Protein AF-A0A7X8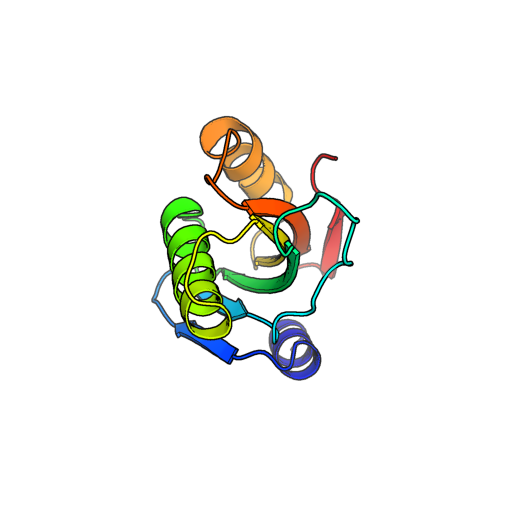IWJ1-F1 (afdb_monomer_lite)

Foldseek 3Di:
DVVVVCCVVLPFDFLDDDQFKTKGKHDWDFPDDDVPDDTETEIEMEIEGPDPDDDPLVNLVSVCVVVCVVPPDDYQYEYEYEYEYQPDDPVVLCCCVVPVPDDPDRYDYFYWYAHPNPRDIDGHDD

Sequence (126 aa):
MLTALIIDWFNGTLLEDGEDYTLYCSAPKESGRGLFRRRRLSVRILVCLKTDLVNFRAMSLSVMNHLATYIGTPIHAEGLWLVASPRGGIYLYETIARRENIRSPGMNNRFLIFNTGDGCFSFGPG

Structure (mmCIF, N/CA/C/O backbone):
data_AF-A0A7X8IWJ1-F1
#
_entry.id   AF-A0A7X8IWJ1-F1
#
loop_
_atom_site.group_PDB
_atom_site.id
_atom_site.type_symbol
_atom_site.label_atom_id
_atom_site.label_alt_id
_atom_site.label_comp_id
_atom_site.label_asym_id
_atom_site.label_entity_id
_atom_site.label_seq_id
_atom_site.pdbx_PDB_ins_code
_atom_site.Cartn_x
_atom_site.Cartn_y
_atom_site.Cartn_z
_atom_site.occupancy
_atom_site.B_iso_or_equiv
_atom_site.auth_seq_id
_atom_site.auth_comp_id
_atom_site.auth_asym_id
_atom_site.auth_atom_id
_atom_site.pdbx_PDB_model_num
ATOM 1 N N . MET A 1 1 ? 11.592 -11.502 -9.210 1.00 58.91 1 MET A N 1
ATOM 2 C CA . MET A 1 1 ? 11.995 -12.296 -8.026 1.00 58.91 1 MET A CA 1
ATOM 3 C C . MET A 1 1 ? 11.702 -11.555 -6.721 1.00 58.91 1 MET A C 1
ATOM 5 O O . MET A 1 1 ? 10.932 -12.075 -5.930 1.00 58.91 1 MET A O 1
ATOM 9 N N . LEU A 1 2 ? 12.211 -10.330 -6.516 1.00 65.38 2 LEU A N 1
ATOM 10 C CA . LEU A 1 2 ? 11.967 -9.555 -5.286 1.00 65.38 2 LEU A CA 1
ATOM 11 C C . LEU A 1 2 ? 10.481 -9.228 -5.041 1.00 65.38 2 LEU A C 1
ATOM 13 O O . LEU A 1 2 ? 9.997 -9.406 -3.932 1.00 65.38 2 LEU A O 1
ATOM 17 N N . THR A 1 3 ? 9.734 -8.821 -6.071 1.00 66.38 3 THR A N 1
ATOM 18 C CA . THR A 1 3 ? 8.301 -8.501 -5.938 1.00 66.38 3 THR A CA 1
ATOM 19 C C . THR A 1 3 ? 7.471 -9.703 -5.485 1.00 66.38 3 THR A C 1
ATOM 21 O O . THR A 1 3 ? 6.625 -9.550 -4.618 1.00 66.38 3 THR A O 1
ATOM 24 N N . ALA A 1 4 ? 7.754 -10.901 -6.009 1.00 71.69 4 ALA A N 1
ATOM 25 C CA . ALA A 1 4 ? 7.070 -12.130 -5.600 1.00 71.69 4 ALA A CA 1
A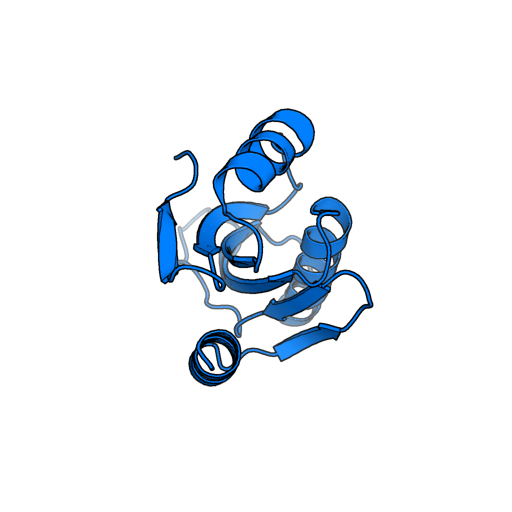TOM 26 C C . ALA A 1 4 ? 7.342 -12.453 -4.122 1.00 71.69 4 ALA A C 1
ATOM 28 O O . ALA A 1 4 ? 6.413 -12.718 -3.374 1.00 71.69 4 ALA A O 1
ATOM 29 N N . LEU A 1 5 ? 8.593 -12.304 -3.671 1.00 72.50 5 LEU A N 1
ATOM 30 C CA . LEU A 1 5 ? 8.954 -12.476 -2.261 1.00 72.50 5 LEU A CA 1
ATOM 31 C C . LEU A 1 5 ? 8.278 -11.446 -1.348 1.00 72.50 5 LEU A C 1
ATOM 33 O O . LEU A 1 5 ? 7.876 -11.789 -0.242 1.00 72.50 5 LEU A O 1
ATOM 37 N N . ILE A 1 6 ? 8.155 -10.189 -1.788 1.00 73.50 6 ILE A N 1
ATOM 38 C CA . ILE A 1 6 ? 7.459 -9.147 -1.020 1.00 73.50 6 ILE A CA 1
ATOM 39 C C . ILE A 1 6 ? 5.962 -9.457 -0.935 1.00 73.50 6 ILE A C 1
ATOM 41 O O . ILE A 1 6 ? 5.387 -9.295 0.137 1.00 73.50 6 ILE A O 1
ATOM 45 N N . ILE A 1 7 ? 5.342 -9.914 -2.027 1.00 74.00 7 ILE A N 1
ATOM 46 C CA . ILE A 1 7 ? 3.929 -10.316 -2.052 1.00 74.00 7 ILE A CA 1
ATOM 47 C C . ILE A 1 7 ? 3.699 -11.498 -1.100 1.00 74.00 7 ILE A C 1
ATOM 49 O O . ILE A 1 7 ? 2.833 -11.409 -0.226 1.00 74.00 7 ILE A O 1
ATOM 53 N N . ASP A 1 8 ? 4.524 -12.542 -1.196 1.00 77.62 8 ASP A N 1
ATOM 54 C CA . ASP A 1 8 ? 4.445 -13.723 -0.328 1.00 77.62 8 ASP A CA 1
ATOM 55 C C . ASP A 1 8 ? 4.668 -13.359 1.147 1.00 77.62 8 ASP A C 1
ATOM 57 O O . ASP A 1 8 ? 3.926 -13.796 2.026 1.00 77.62 8 ASP A O 1
ATOM 61 N N . TRP A 1 9 ? 5.660 -12.509 1.437 1.00 80.00 9 TRP A N 1
ATOM 62 C CA . TRP A 1 9 ? 5.938 -12.032 2.794 1.00 80.00 9 TRP A CA 1
ATOM 63 C C . TRP A 1 9 ? 4.806 -11.169 3.357 1.00 80.00 9 TRP A C 1
ATOM 65 O O . TRP A 1 9 ? 4.492 -11.246 4.548 1.00 80.00 9 TRP A O 1
ATOM 75 N N . PHE A 1 10 ? 4.211 -10.318 2.520 1.00 82.88 10 PHE A N 1
ATOM 76 C CA . PHE A 1 10 ? 3.184 -9.376 2.942 1.00 82.88 10 PHE A CA 1
ATOM 77 C C . PHE A 1 10 ? 1.915 -10.092 3.406 1.00 82.88 10 PHE A C 1
ATOM 79 O O . PHE A 1 10 ? 1.284 -9.624 4.359 1.00 82.88 10 PHE A O 1
ATOM 86 N N . ASN A 1 11 ? 1.584 -11.225 2.770 1.00 82.12 11 ASN A N 1
ATOM 87 C CA . ASN A 1 11 ? 0.474 -12.107 3.137 1.00 82.12 11 ASN A CA 1
ATOM 88 C C . ASN A 1 11 ? -0.827 -11.329 3.428 1.00 82.12 11 ASN A C 1
ATOM 90 O O . ASN A 1 11 ? -1.448 -11.462 4.487 1.00 82.12 11 ASN A O 1
ATOM 94 N N . GLY A 1 12 ? -1.173 -10.420 2.516 1.00 86.56 12 GLY A N 1
ATOM 95 C CA . GLY A 1 12 ? -2.327 -9.535 2.629 1.00 86.56 12 GLY A CA 1
ATOM 96 C C . GLY A 1 12 ? -3.414 -9.858 1.614 1.00 86.56 12 GLY A C 1
ATOM 97 O O . GLY A 1 12 ? -3.193 -10.562 0.633 1.00 86.56 12 GLY A O 1
ATOM 98 N N . THR A 1 13 ? -4.597 -9.302 1.844 1.00 91.62 13 THR A N 1
ATOM 99 C CA . THR A 1 13 ? -5.737 -9.404 0.936 1.00 91.62 13 THR A CA 1
ATOM 100 C C . THR A 1 13 ? -5.451 -8.603 -0.329 1.00 91.62 13 THR A C 1
ATOM 102 O O . THR A 1 13 ? -5.125 -7.417 -0.242 1.00 91.62 13 THR A O 1
ATOM 105 N N . LEU A 1 14 ? -5.602 -9.229 -1.498 1.00 93.31 14 LEU A N 1
ATOM 106 C CA . LEU A 1 14 ? -5.617 -8.522 -2.776 1.00 93.31 14 LEU A CA 1
ATOM 107 C C . LEU A 1 14 ? -6.863 -7.631 -2.830 1.00 93.31 14 LEU A C 1
ATOM 109 O O . LEU A 1 14 ? -7.983 -8.131 -2.739 1.00 93.31 14 LEU A O 1
ATOM 113 N N . LEU A 1 15 ? -6.665 -6.320 -2.949 1.00 92.94 15 LEU A N 1
ATOM 114 C CA . LEU A 1 15 ? -7.759 -5.356 -3.077 1.00 92.94 15 LEU A CA 1
ATOM 115 C C . LEU A 1 15 ? -8.047 -5.020 -4.536 1.00 92.94 15 LEU A C 1
ATOM 117 O O . LEU A 1 15 ? -9.202 -4.824 -4.899 1.00 92.94 15 LEU A O 1
ATOM 121 N N . GLU A 1 16 ? -7.000 -4.933 -5.354 1.00 92.94 16 GLU A N 1
ATOM 122 C CA . GLU A 1 16 ? -7.109 -4.522 -6.749 1.00 92.94 16 GLU A CA 1
ATOM 123 C C . GLU A 1 16 ? -5.940 -5.083 -7.560 1.00 92.94 16 GLU A C 1
ATOM 125 O O . GLU A 1 16 ? -4.793 -5.035 -7.114 1.00 92.94 16 GLU A O 1
ATOM 130 N N . ASP A 1 17 ? -6.225 -5.591 -8.756 1.00 92.19 17 ASP A N 1
ATOM 131 C CA . ASP A 1 17 ? -5.216 -5.956 -9.747 1.00 92.19 17 ASP A CA 1
ATOM 132 C C . ASP A 1 17 ? -5.579 -5.309 -11.085 1.00 92.19 17 ASP A C 1
ATOM 134 O O . ASP A 1 17 ? -6.370 -5.844 -11.860 1.00 92.19 17 ASP A O 1
ATOM 138 N N . GLY A 1 18 ? -5.059 -4.103 -11.301 1.00 88.62 18 GLY A N 1
ATOM 139 C CA . GLY A 1 18 ? -5.312 -3.292 -12.487 1.00 88.62 18 GLY A CA 1
ATOM 140 C C . GLY A 1 18 ? -4.129 -3.278 -13.451 1.00 88.62 18 GLY A C 1
ATOM 141 O O . GLY A 1 18 ? -3.086 -3.888 -13.209 1.00 88.62 18 GLY A O 1
ATOM 142 N N . GLU A 1 19 ? -4.273 -2.549 -14.554 1.00 86.44 19 GLU A N 1
ATOM 143 C CA . GLU A 1 19 ? -3.202 -2.383 -15.546 1.00 86.44 19 GLU A CA 1
ATOM 144 C C . GLU A 1 19 ? -2.042 -1.530 -15.011 1.00 86.44 19 GLU A C 1
ATOM 146 O O . GLU A 1 19 ? -0.882 -1.840 -15.278 1.00 86.44 19 GLU A O 1
ATOM 151 N N . ASP A 1 20 ? -2.344 -0.515 -14.196 1.00 84.12 20 ASP A N 1
ATOM 152 C CA . ASP A 1 20 ? -1.354 0.418 -13.643 1.00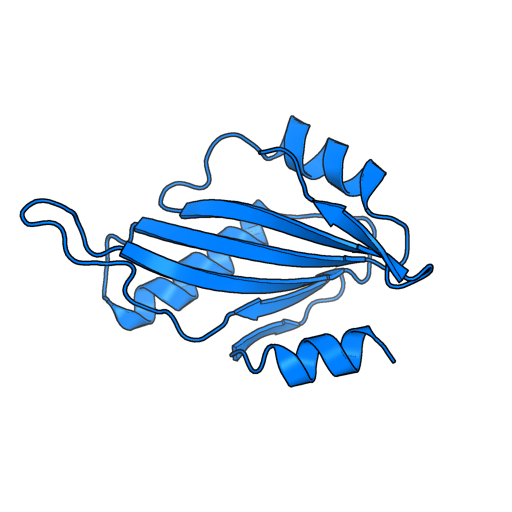 84.12 20 ASP A CA 1
ATOM 153 C C . ASP A 1 20 ? -0.665 -0.097 -12.376 1.00 84.12 20 ASP A C 1
ATOM 155 O O . ASP A 1 20 ? 0.515 0.179 -12.137 1.00 84.12 20 ASP A O 1
ATOM 159 N N . TYR A 1 21 ? -1.388 -0.850 -11.544 1.00 86.75 21 TYR A N 1
ATOM 160 C CA . TYR A 1 21 ? -0.878 -1.338 -10.270 1.00 86.75 21 TYR A CA 1
ATOM 161 C C . TYR A 1 21 ? -1.597 -2.591 -9.773 1.00 86.75 21 TYR A C 1
ATOM 163 O O . TYR A 1 21 ? -2.732 -2.882 -10.143 1.00 86.75 21 TYR A O 1
ATOM 171 N N . THR A 1 22 ? -0.939 -3.290 -8.852 1.00 90.38 22 THR A N 1
ATOM 172 C CA . THR A 1 22 ? -1.568 -4.284 -7.976 1.00 90.38 22 THR A CA 1
ATOM 173 C C . THR A 1 22 ? -1.495 -3.792 -6.531 1.00 90.38 22 THR A C 1
ATOM 175 O O . THR A 1 22 ? -0.440 -3.334 -6.085 1.00 90.38 22 THR A O 1
ATOM 178 N N . LEU A 1 23 ? -2.605 -3.876 -5.799 1.00 92.06 23 LEU A N 1
ATOM 179 C CA . LEU A 1 23 ? -2.773 -3.341 -4.450 1.00 92.06 23 LEU A CA 1
ATOM 180 C C . LEU A 1 23 ? -3.173 -4.448 -3.475 1.00 92.06 23 LEU A C 1
ATOM 182 O O . LEU A 1 23 ? -4.199 -5.107 -3.649 1.00 92.06 23 LEU A O 1
ATOM 186 N N . TYR A 1 24 ? -2.414 -4.580 -2.393 1.00 94.00 24 TYR A N 1
ATOM 187 C CA . TYR A 1 24 ? -2.707 -5.492 -1.294 1.00 94.00 24 TYR A CA 1
ATOM 188 C C . TYR A 1 24 ? -2.817 -4.735 0.027 1.00 94.00 24 TYR A C 1
ATOM 190 O O . TYR A 1 24 ? -2.111 -3.752 0.262 1.00 94.00 24 TYR A O 1
ATOM 198 N N . CYS A 1 25 ? -3.647 -5.239 0.936 1.00 92.94 25 CYS A N 1
ATOM 199 C CA . CYS A 1 25 ? -3.784 -4.707 2.288 1.00 92.94 25 CYS A CA 1
ATOM 200 C C . CYS A 1 25 ? -3.651 -5.818 3.329 1.00 92.94 25 CYS A C 1
ATOM 202 O O . CYS A 1 25 ? -4.252 -6.885 3.209 1.00 92.94 25 CYS A O 1
ATOM 204 N N . SER A 1 26 ? -2.848 -5.582 4.363 1.00 92.19 26 SER A N 1
ATOM 205 C CA . SER A 1 26 ? -2.731 -6.517 5.479 1.00 92.19 26 SER A CA 1
ATOM 206 C C . SER A 1 26 ? -4.012 -6.523 6.311 1.00 92.19 26 SER A C 1
ATOM 208 O O . SER A 1 26 ? -4.657 -5.481 6.437 1.00 92.19 26 SER A O 1
ATOM 210 N N . ALA A 1 27 ? -4.292 -7.625 7.009 1.00 89.06 27 ALA A N 1
ATOM 211 C CA . ALA A 1 27 ? -5.339 -7.637 8.027 1.00 89.06 27 ALA A CA 1
ATOM 212 C C . ALA A 1 27 ? -5.146 -6.482 9.039 1.00 89.06 27 ALA A C 1
ATOM 214 O O . ALA A 1 27 ? -4.029 -6.288 9.545 1.00 89.06 27 ALA A O 1
ATOM 215 N N . PRO A 1 28 ? -6.201 -5.705 9.343 1.00 88.56 28 PRO A N 1
ATOM 216 C CA . PRO A 1 28 ? -6.084 -4.554 10.221 1.00 88.56 28 PRO A CA 1
ATOM 217 C C . PRO A 1 28 ? -5.773 -4.953 11.657 1.00 88.56 28 PRO A C 1
ATOM 219 O O . PRO A 1 28 ? -6.319 -5.917 12.192 1.00 88.56 28 PRO A O 1
ATOM 222 N N . LYS A 1 29 ? -4.912 -4.166 12.306 1.00 87.12 29 LYS A N 1
ATOM 223 C CA . LYS A 1 29 ? -4.607 -4.299 13.734 1.00 87.12 29 LYS A CA 1
ATOM 224 C C . LYS A 1 29 ? -5.138 -3.092 14.488 1.00 87.12 29 LYS A C 1
ATOM 226 O O . LYS A 1 29 ? -4.941 -1.967 14.043 1.00 87.12 29 LYS A O 1
ATOM 231 N N . GLU A 1 30 ? -5.765 -3.299 15.644 1.00 81.94 30 GLU A N 1
ATOM 232 C CA . GLU A 1 30 ? -6.124 -2.178 16.519 1.00 81.94 30 GLU A CA 1
ATOM 233 C C . GLU A 1 30 ? -4.838 -1.528 17.063 1.00 81.94 30 GLU A C 1
ATOM 235 O O . GLU A 1 30 ? -4.088 -2.146 17.821 1.00 81.94 30 GLU A O 1
ATOM 240 N N . SER A 1 31 ? -4.571 -0.274 16.690 1.00 68.38 31 SER A N 1
ATOM 241 C CA . SER A 1 31 ? -3.451 0.513 17.219 1.00 68.38 31 SER A CA 1
ATOM 242 C C . SER A 1 31 ? -3.885 1.281 18.472 1.00 68.38 31 SER A C 1
ATOM 244 O O . SER A 1 31 ? -3.982 2.506 18.505 1.00 68.38 31 SER A O 1
ATOM 246 N N . GLY A 1 32 ? -4.154 0.513 19.533 1.00 60.19 32 GLY A N 1
ATOM 247 C CA . GLY A 1 32 ? -4.398 1.004 20.891 1.00 60.19 32 GLY A CA 1
ATOM 248 C C . GLY A 1 32 ? -5.806 1.551 21.170 1.00 60.19 32 GLY A C 1
ATOM 249 O O . GLY A 1 32 ? -6.514 2.052 20.297 1.00 60.19 32 GLY A O 1
ATOM 250 N N . ARG A 1 33 ? -6.204 1.481 22.448 1.00 52.88 33 ARG A N 1
ATOM 251 C CA . ARG A 1 33 ? -7.411 2.113 23.004 1.00 52.88 33 ARG A CA 1
ATOM 252 C C . ARG A 1 33 ? -6.978 3.198 23.984 1.00 52.88 33 ARG A C 1
ATOM 254 O O . ARG A 1 33 ? -6.587 2.903 25.105 1.00 52.88 33 ARG A O 1
ATOM 261 N N . GLY A 1 34 ? -7.007 4.458 23.561 1.00 48.88 34 GLY A N 1
ATOM 262 C CA . GLY A 1 34 ? -6.947 5.569 24.515 1.00 48.88 34 GLY A CA 1
ATOM 263 C C . GLY A 1 34 ? -8.339 5.801 25.099 1.00 48.88 34 GLY A C 1
ATOM 264 O O . GLY A 1 34 ? -9.301 5.737 24.337 1.00 48.88 34 GLY A O 1
ATOM 265 N N . LEU A 1 35 ? -8.449 6.122 26.396 1.00 49.72 35 LEU A N 1
ATOM 266 C CA . LEU A 1 35 ? -9.726 6.332 27.111 1.00 49.72 35 LEU A CA 1
ATOM 267 C C . LEU A 1 35 ? -10.709 7.311 26.422 1.00 49.72 35 LEU A C 1
ATOM 269 O O . LEU A 1 35 ? -11.896 7.277 26.715 1.00 49.72 35 LEU A O 1
ATOM 273 N N . PHE A 1 36 ? -10.236 8.141 25.484 1.00 52.06 36 PHE A N 1
ATOM 274 C CA . PHE A 1 36 ? -11.035 9.106 24.716 1.00 52.06 36 PHE A CA 1
ATOM 275 C C . PHE A 1 36 ? -10.766 9.092 23.195 1.00 52.06 36 PHE A C 1
ATOM 277 O O . PHE A 1 36 ? -11.136 10.033 22.493 1.00 52.06 36 PHE A O 1
ATOM 284 N N . ARG A 1 37 ? -10.089 8.071 22.643 1.00 55.78 37 ARG A N 1
ATOM 285 C CA . ARG A 1 37 ? -9.741 8.030 21.205 1.00 55.78 37 ARG A CA 1
ATOM 286 C C . ARG A 1 37 ? -10.635 7.051 20.441 1.00 55.78 37 ARG A C 1
ATOM 288 O O . ARG A 1 37 ? -10.751 5.891 20.821 1.00 55.78 37 ARG A O 1
ATOM 295 N N . ARG A 1 38 ? -11.222 7.523 19.329 1.00 62.00 38 ARG A N 1
ATOM 296 C CA . ARG A 1 38 ? -11.873 6.684 18.301 1.00 62.00 38 ARG A CA 1
ATOM 297 C C . ARG A 1 38 ? -10.950 5.515 17.938 1.00 62.00 38 ARG A C 1
ATOM 299 O O . ARG A 1 38 ? -9.737 5.724 17.864 1.00 62.00 38 ARG A O 1
ATOM 306 N N . ARG A 1 39 ? -11.513 4.318 17.714 1.00 68.12 39 ARG A N 1
ATOM 307 C CA . ARG A 1 39 ? -10.748 3.119 17.329 1.00 68.12 39 ARG A CA 1
ATOM 308 C C . ARG A 1 39 ? -9.811 3.459 16.172 1.00 68.12 39 ARG A C 1
ATOM 310 O O . ARG A 1 39 ? -10.263 3.970 15.145 1.00 68.12 39 ARG A O 1
ATOM 317 N N . ARG A 1 40 ? -8.518 3.202 16.365 1.00 76.44 40 ARG A N 1
ATOM 318 C CA . ARG A 1 40 ? -7.511 3.361 15.321 1.00 76.44 40 ARG A CA 1
ATOM 319 C C . ARG A 1 40 ? -7.112 2.005 14.785 1.00 76.44 40 ARG A C 1
ATOM 321 O O . ARG A 1 40 ? -6.877 1.077 15.558 1.00 76.44 40 ARG A O 1
ATOM 328 N N . LEU A 1 41 ? -7.052 1.908 13.466 1.00 85.19 41 LEU A N 1
ATOM 329 C CA . LEU A 1 41 ? -6.479 0.753 12.796 1.00 85.19 41 LEU A CA 1
ATOM 330 C C . LEU A 1 41 ? -5.086 1.094 12.303 1.00 85.19 41 LEU A C 1
ATOM 332 O O . LEU A 1 41 ? -4.855 2.188 11.802 1.00 85.19 41 LEU A O 1
ATOM 336 N N . SER A 1 42 ? -4.175 0.141 12.396 1.00 87.50 42 SER A N 1
ATOM 337 C CA . SER A 1 42 ? -2.923 0.169 11.663 1.00 87.50 42 SER A CA 1
ATOM 338 C C . SER A 1 42 ? -2.939 -0.926 10.609 1.00 87.50 42 SER A C 1
ATOM 340 O O . SER A 1 42 ? -3.286 -2.076 10.900 1.00 87.50 42 SER A O 1
ATOM 342 N N . VAL A 1 43 ? -2.563 -0.549 9.390 1.00 90.06 43 VAL A N 1
ATOM 343 C CA . VAL A 1 43 ? -2.408 -1.459 8.259 1.00 90.06 43 VAL A CA 1
ATOM 344 C C . VAL A 1 43 ? -1.102 -1.214 7.533 1.00 90.06 43 VAL A C 1
ATOM 346 O O . VAL A 1 43 ? -0.586 -0.097 7.466 1.00 90.06 43 VAL A O 1
ATOM 349 N N . ARG A 1 44 ? -0.572 -2.293 6.972 1.00 92.00 44 ARG A N 1
ATOM 350 C CA . ARG A 1 44 ? 0.438 -2.240 5.925 1.00 92.00 44 ARG A CA 1
ATOM 351 C C . ARG A 1 44 ? -0.283 -2.387 4.596 1.00 92.00 44 ARG A C 1
ATOM 353 O O . ARG A 1 44 ? -1.277 -3.107 4.515 1.00 92.00 44 ARG A O 1
ATOM 360 N N . ILE A 1 45 ? 0.208 -1.696 3.584 1.00 91.50 45 ILE A N 1
ATOM 361 C CA . ILE A 1 45 ? -0.379 -1.651 2.248 1.00 91.50 45 ILE A CA 1
ATOM 362 C C . ILE A 1 45 ? 0.763 -1.877 1.270 1.00 91.50 45 ILE A C 1
ATOM 364 O O . ILE A 1 45 ? 1.768 -1.186 1.372 1.00 91.50 45 ILE A O 1
ATOM 368 N N . LEU A 1 46 ? 0.645 -2.842 0.367 1.00 91.00 46 LEU A N 1
ATOM 369 C CA . LEU A 1 46 ? 1.641 -3.096 -0.671 1.00 91.00 46 LEU A CA 1
ATOM 370 C C . LEU A 1 46 ? 1.077 -2.648 -2.013 1.00 91.00 46 LEU A C 1
ATOM 372 O O . LEU A 1 46 ? 0.003 -3.089 -2.410 1.00 91.00 46 LEU A O 1
ATOM 376 N N . VAL A 1 47 ? 1.822 -1.794 -2.705 1.00 89.06 47 VAL A N 1
ATOM 377 C CA . VAL A 1 47 ? 1.525 -1.348 -4.065 1.00 89.06 47 VAL A CA 1
ATOM 378 C C . VAL A 1 47 ? 2.647 -1.820 -4.968 1.00 89.06 47 VAL A C 1
ATOM 380 O O . VAL A 1 47 ? 3.803 -1.454 -4.761 1.00 89.06 47 VAL A O 1
ATOM 383 N N . CYS A 1 48 ? 2.313 -2.604 -5.982 1.00 87.12 48 CYS A N 1
ATOM 384 C CA . CYS A 1 48 ? 3.228 -2.966 -7.054 1.00 87.12 48 CYS A CA 1
ATOM 385 C C . CYS A 1 48 ? 2.859 -2.152 -8.290 1.00 87.12 48 CYS A C 1
ATOM 387 O O . CYS A 1 48 ? 1.851 -2.439 -8.931 1.00 87.12 48 CYS A O 1
ATOM 389 N N . LEU A 1 49 ? 3.657 -1.135 -8.607 1.00 83.06 49 LEU A N 1
ATOM 390 C CA . LEU A 1 49 ? 3.439 -0.309 -9.788 1.00 83.06 49 LEU A CA 1
ATOM 391 C C . LEU A 1 49 ? 3.896 -1.049 -11.044 1.00 83.06 49 LEU A C 1
ATOM 393 O O . LEU A 1 49 ? 5.010 -1.578 -11.101 1.00 83.06 49 LEU A O 1
ATOM 397 N N . LYS A 1 50 ? 3.024 -1.060 -12.048 1.00 83.31 50 LYS A N 1
ATOM 398 C CA . LYS A 1 50 ? 3.270 -1.591 -13.392 1.00 83.31 50 LYS A CA 1
ATOM 399 C C . LYS A 1 50 ? 3.581 -0.456 -14.376 1.00 83.31 50 LYS A C 1
ATOM 401 O O . LYS A 1 50 ? 4.309 -0.679 -15.343 1.00 83.31 50 LYS A O 1
ATOM 406 N N . THR A 1 51 ? 3.097 0.756 -14.092 1.00 75.81 51 THR A N 1
ATOM 407 C CA . THR A 1 51 ? 3.314 1.979 -14.883 1.00 75.81 51 THR A CA 1
ATOM 408 C C . THR A 1 51 ? 3.943 3.103 -14.041 1.00 75.81 51 THR A C 1
ATOM 410 O O . THR A 1 51 ? 4.266 2.923 -12.864 1.00 75.81 51 THR A O 1
ATOM 413 N N . ASP A 1 52 ? 4.206 4.253 -14.665 1.00 69.31 52 ASP A N 1
ATOM 414 C CA . ASP A 1 52 ? 4.693 5.485 -14.025 1.00 69.31 52 ASP A CA 1
ATOM 415 C C . ASP A 1 52 ? 3.562 6.374 -13.481 1.00 69.31 52 ASP A C 1
ATOM 417 O O . ASP A 1 52 ? 3.818 7.364 -12.790 1.00 69.31 52 ASP A O 1
ATOM 421 N N . LEU A 1 53 ? 2.312 6.006 -13.760 1.00 68.88 53 LEU A N 1
ATOM 422 C CA . LEU A 1 53 ? 1.137 6.703 -13.275 1.00 68.88 53 LEU A CA 1
ATOM 423 C C . LEU A 1 53 ? 0.827 6.277 -11.842 1.00 68.88 53 LEU A C 1
ATOM 425 O O . LEU A 1 53 ? 0.720 5.096 -11.518 1.00 68.88 53 LEU A O 1
ATOM 429 N N . VAL A 1 54 ? 0.641 7.269 -10.972 1.00 74.38 54 VAL A N 1
ATOM 430 C CA . VAL A 1 54 ? 0.204 7.045 -9.595 1.00 74.38 54 VAL A CA 1
ATOM 431 C C . VAL A 1 54 ? -1.118 7.747 -9.374 1.00 74.38 54 VAL A C 1
ATOM 433 O O . VAL A 1 54 ? -1.208 8.965 -9.490 1.00 74.38 54 VAL A O 1
ATOM 436 N N . ASN A 1 55 ? -2.134 6.964 -9.025 1.00 78.75 55 ASN A N 1
ATOM 437 C CA . ASN A 1 55 ? -3.422 7.473 -8.580 1.00 78.75 55 ASN A CA 1
ATOM 438 C C . ASN A 1 55 ? -3.603 7.145 -7.095 1.00 78.75 55 ASN A C 1
ATOM 440 O O . ASN A 1 55 ? -4.316 6.207 -6.721 1.00 78.75 55 ASN A O 1
ATOM 444 N N . PHE A 1 56 ? -2.918 7.893 -6.224 1.00 80.19 56 PHE A N 1
ATOM 445 C CA . PHE A 1 56 ? -2.931 7.599 -4.791 1.00 80.19 56 PHE A CA 1
ATOM 446 C C . PHE A 1 56 ? -4.328 7.733 -4.190 1.00 80.19 56 PHE A C 1
ATOM 448 O O . PHE A 1 56 ? -4.697 6.980 -3.288 1.00 80.19 56 PHE A O 1
ATOM 455 N N . ARG A 1 57 ? -5.135 8.662 -4.710 1.00 79.06 57 ARG A N 1
ATOM 456 C CA . ARG A 1 57 ? -6.511 8.859 -4.247 1.00 79.06 57 ARG A CA 1
ATOM 457 C C . ARG A 1 57 ? -7.364 7.606 -4.442 1.00 79.06 57 ARG A C 1
ATOM 459 O O . ARG A 1 57 ? -8.080 7.236 -3.512 1.00 79.06 57 ARG A O 1
ATOM 466 N N . ALA A 1 58 ? -7.292 6.972 -5.613 1.00 83.31 58 ALA A N 1
ATOM 467 C CA . ALA A 1 58 ? -8.024 5.737 -5.888 1.00 83.31 58 ALA A CA 1
ATOM 468 C C . ALA A 1 58 ? -7.560 4.606 -4.961 1.00 83.31 58 ALA A C 1
ATOM 470 O O . ALA A 1 58 ? -8.381 4.028 -4.249 1.00 83.31 58 ALA A O 1
ATOM 471 N N . MET A 1 59 ? -6.244 4.389 -4.858 1.00 87.69 59 MET A N 1
ATOM 472 C CA . MET A 1 59 ? -5.681 3.360 -3.977 1.00 87.69 59 MET A 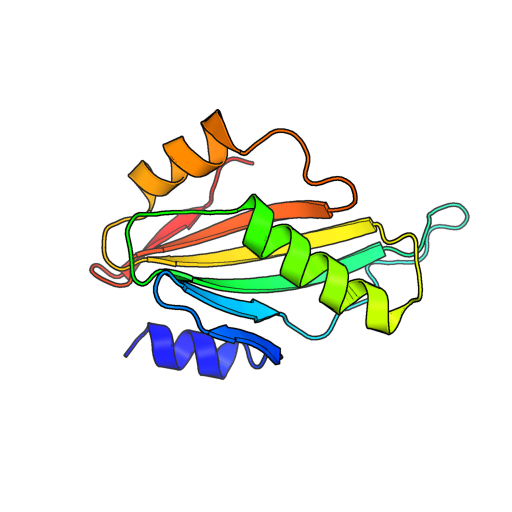CA 1
ATOM 473 C C . MET A 1 59 ? -6.082 3.567 -2.508 1.00 87.69 59 MET A C 1
ATOM 475 O O . MET A 1 59 ? -6.496 2.631 -1.825 1.00 87.69 59 MET A O 1
ATOM 479 N N . SER A 1 60 ? -5.987 4.804 -2.013 1.00 86.06 60 SER A N 1
ATOM 480 C CA . SER A 1 60 ? -6.360 5.175 -0.642 1.00 86.06 60 SER A CA 1
ATOM 481 C C . SER A 1 60 ? -7.846 4.926 -0.367 1.00 86.06 60 SER A C 1
ATOM 483 O O . SER A 1 60 ? -8.201 4.403 0.692 1.00 86.06 60 SER A O 1
ATOM 485 N N . LEU A 1 61 ? -8.722 5.226 -1.333 1.00 86.81 61 LEU A N 1
ATOM 486 C CA . LEU A 1 61 ? -10.154 4.952 -1.227 1.00 86.81 61 LEU A CA 1
ATOM 487 C C . LEU A 1 61 ? -10.448 3.445 -1.194 1.00 86.81 61 LEU A C 1
ATOM 489 O O . LEU A 1 61 ? -11.229 3.011 -0.346 1.00 86.81 61 LEU A O 1
ATOM 493 N N . SER A 1 62 ? -9.795 2.647 -2.045 1.00 90.19 62 SER A N 1
ATOM 494 C CA . SER A 1 62 ? -9.918 1.181 -2.042 1.00 90.19 62 SER A CA 1
ATOM 495 C C . SER A 1 62 ? -9.525 0.587 -0.685 1.00 90.19 62 SER A C 1
ATOM 497 O O . SER A 1 62 ? -10.267 -0.222 -0.122 1.00 90.19 62 SER A O 1
ATOM 499 N N . VAL A 1 63 ? -8.417 1.055 -0.096 1.00 90.12 63 VAL A N 1
ATOM 500 C CA . VAL A 1 63 ? -8.006 0.649 1.258 1.00 90.12 63 VAL A CA 1
ATOM 501 C C . VAL A 1 63 ? -9.054 1.053 2.292 1.00 90.12 63 VAL A C 1
ATOM 503 O O . VAL A 1 63 ? -9.486 0.216 3.078 1.00 90.12 63 VAL A O 1
ATOM 506 N N . MET A 1 64 ? -9.503 2.309 2.302 1.00 87.25 64 MET A N 1
ATOM 507 C CA . MET A 1 64 ? -10.473 2.782 3.298 1.00 87.25 64 MET A CA 1
ATOM 508 C C . MET A 1 64 ? -11.814 2.042 3.221 1.00 87.25 64 MET A C 1
ATOM 510 O O . MET A 1 64 ? -12.377 1.708 4.266 1.00 87.25 64 MET A O 1
ATOM 514 N N . ASN A 1 65 ? -12.296 1.731 2.015 1.00 88.81 65 ASN A N 1
ATOM 515 C CA . ASN A 1 65 ? -13.498 0.921 1.812 1.00 88.81 65 ASN A CA 1
ATOM 516 C C . ASN A 1 65 ? -13.315 -0.498 2.358 1.00 88.81 65 ASN A C 1
ATOM 518 O O . ASN A 1 65 ? -14.200 -1.005 3.045 1.00 88.81 65 ASN A O 1
ATOM 522 N N . HIS A 1 66 ? -12.149 -1.107 2.127 1.00 89.31 66 HIS A N 1
ATOM 523 C CA . HIS A 1 66 ? -11.813 -2.397 2.720 1.00 89.31 66 HIS A CA 1
ATOM 524 C C . HIS A 1 66 ? -11.791 -2.330 4.254 1.00 89.31 66 HIS A C 1
ATOM 526 O O . HIS A 1 66 ? -12.360 -3.188 4.914 1.00 89.31 66 HIS A O 1
ATOM 532 N N . LEU A 1 67 ? -11.213 -1.287 4.859 1.00 87.00 67 LEU A N 1
ATOM 533 C CA . LEU A 1 67 ? -11.211 -1.145 6.322 1.00 87.00 67 LEU A CA 1
ATOM 534 C C . LEU A 1 67 ? -12.613 -0.923 6.899 1.00 87.00 67 LEU A C 1
ATOM 536 O O . LEU A 1 67 ? -12.905 -1.391 8.004 1.00 87.00 67 LEU A O 1
ATOM 540 N N . ALA A 1 68 ? -13.488 -0.233 6.164 1.00 85.00 68 ALA A N 1
ATOM 541 C CA . ALA A 1 68 ? -14.863 0.022 6.583 1.00 85.00 68 ALA A CA 1
ATOM 542 C C . ALA A 1 68 ? -15.646 -1.272 6.855 1.00 85.00 68 ALA A C 1
ATOM 544 O O . ALA A 1 68 ? -16.474 -1.282 7.772 1.00 85.00 68 ALA A O 1
ATOM 545 N N . THR A 1 69 ? -15.333 -2.371 6.158 1.00 85.81 69 THR A N 1
ATOM 546 C CA . THR A 1 69 ? -15.999 -3.669 6.357 1.00 85.81 69 THR A CA 1
ATOM 547 C C . THR A 1 69 ? -15.686 -4.318 7.709 1.00 85.81 69 THR A C 1
ATOM 549 O O . THR A 1 69 ? -16.424 -5.200 8.134 1.00 85.81 69 THR A O 1
ATOM 552 N N . TYR A 1 70 ? -14.622 -3.899 8.407 1.00 78.94 70 TYR A N 1
ATOM 553 C CA . TYR A 1 70 ? -14.197 -4.513 9.675 1.00 78.94 70 TYR A CA 1
ATOM 554 C C . TYR A 1 70 ? -14.824 -3.885 10.921 1.00 78.94 70 TYR A C 1
ATOM 556 O O . TYR A 1 70 ? -14.965 -4.557 11.940 1.00 78.94 70 TYR A O 1
ATOM 564 N N . ILE A 1 71 ? -15.146 -2.589 10.887 1.00 71.94 71 ILE A N 1
ATOM 565 C CA . ILE A 1 71 ? -15.565 -1.854 12.095 1.00 71.94 71 ILE A CA 1
ATOM 566 C C . ILE A 1 71 ? -16.772 -0.937 11.896 1.00 71.94 71 ILE A C 1
ATOM 568 O O . ILE A 1 71 ? -17.220 -0.346 12.876 1.00 71.94 71 ILE A O 1
ATOM 572 N N . GLY A 1 72 ? -17.300 -0.809 10.673 1.00 63.88 72 GLY A N 1
ATOM 573 C CA . GLY A 1 72 ? -18.549 -0.091 10.419 1.00 63.88 72 GLY A CA 1
ATOM 574 C C . GLY A 1 72 ? -18.535 1.385 10.836 1.00 63.88 72 GLY A C 1
ATOM 575 O O . GLY A 1 72 ? -19.431 1.799 11.548 1.00 63.88 72 GLY A O 1
ATOM 576 N N . THR A 1 73 ? -17.555 2.174 10.363 1.00 63.03 73 THR A N 1
ATOM 577 C CA . THR A 1 73 ? -17.476 3.667 10.372 1.00 63.03 73 THR A CA 1
ATOM 578 C C . THR A 1 73 ? -17.650 4.444 11.709 1.00 63.03 73 THR A C 1
ATOM 580 O O . THR A 1 73 ? -18.470 4.085 12.543 1.00 63.03 73 THR A O 1
ATOM 583 N N . PRO A 1 74 ? -16.969 5.599 11.930 1.00 54.72 74 PRO A N 1
ATOM 584 C CA . PRO A 1 74 ? -15.867 6.200 11.172 1.00 54.72 74 PRO A CA 1
ATOM 585 C C . PRO A 1 74 ? -14.487 5.753 11.691 1.00 54.72 74 PRO A C 1
ATOM 587 O O . PRO A 1 74 ? -14.238 5.690 12.896 1.00 54.72 74 PRO A O 1
ATOM 590 N N . ILE A 1 75 ? -13.570 5.483 10.758 1.00 67.44 75 ILE A N 1
ATOM 591 C CA . ILE A 1 75 ? -12.255 4.886 11.025 1.00 67.44 75 ILE A CA 1
ATOM 592 C C . ILE A 1 75 ? -11.170 5.954 10.893 1.00 67.44 75 ILE A C 1
ATOM 594 O O . ILE A 1 75 ? -11.128 6.687 9.907 1.00 67.44 75 ILE A O 1
ATOM 598 N N . HIS A 1 76 ? -10.276 6.018 11.880 1.00 76.19 76 HIS A N 1
ATOM 599 C CA . HIS A 1 76 ? -8.958 6.615 11.691 1.00 76.19 76 HIS A CA 1
ATOM 600 C C . HIS A 1 76 ? -7.945 5.493 11.477 1.00 76.19 76 HIS A C 1
ATOM 602 O O . HIS A 1 76 ? -7.791 4.636 12.345 1.00 76.19 76 HIS A O 1
ATOM 608 N N . ALA A 1 77 ? -7.269 5.494 10.333 1.00 80.56 77 ALA A N 1
ATOM 609 C CA . ALA A 1 77 ? -6.273 4.493 9.983 1.00 80.56 77 AL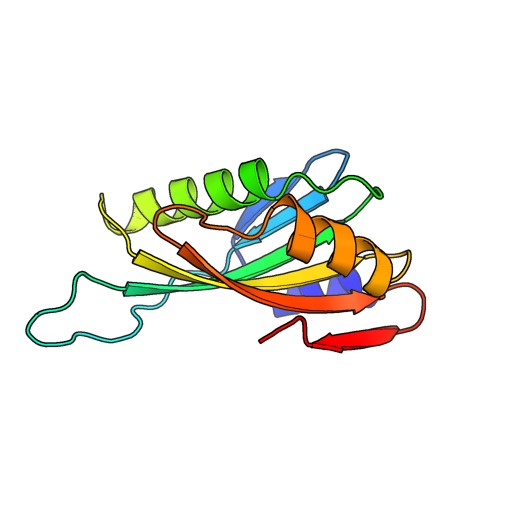A A CA 1
ATOM 610 C C . ALA A 1 77 ? -4.858 5.083 9.950 1.00 80.56 77 ALA A C 1
ATOM 612 O O . ALA A 1 77 ? -4.653 6.250 9.619 1.00 80.56 77 ALA A O 1
ATOM 613 N N . GLU A 1 78 ? -3.876 4.260 10.283 1.00 86.06 78 GLU A N 1
ATOM 614 C CA . GLU A 1 78 ? -2.455 4.497 10.061 1.00 86.06 78 GLU A CA 1
ATOM 615 C C . GLU A 1 78 ? -1.978 3.497 9.005 1.00 86.06 78 GLU A C 1
ATOM 617 O O . GLU A 1 78 ? -1.893 2.297 9.277 1.00 86.06 78 GLU A O 1
ATOM 622 N N . GLY A 1 79 ? -1.698 3.988 7.800 1.00 86.56 79 GLY A N 1
ATOM 623 C CA . GLY A 1 79 ? -1.243 3.196 6.663 1.00 86.56 79 GLY A CA 1
ATOM 624 C C . GLY A 1 79 ? 0.269 3.283 6.487 1.00 86.56 79 GLY A C 1
ATOM 625 O O . GLY A 1 79 ? 0.815 4.373 6.319 1.00 86.56 79 GLY A O 1
ATOM 626 N N . LEU A 1 80 ? 0.953 2.140 6.509 1.00 87.25 80 LEU A N 1
ATOM 627 C CA . LEU A 1 80 ? 2.327 2.017 6.023 1.00 87.25 80 LEU A CA 1
ATOM 628 C C . LEU A 1 80 ? 2.305 1.453 4.600 1.00 87.25 80 LEU A C 1
ATOM 630 O O . LEU A 1 80 ? 2.078 0.260 4.412 1.00 87.25 80 LEU A O 1
ATOM 634 N N . TRP A 1 81 ? 2.557 2.311 3.624 1.00 87.31 81 TRP A N 1
ATOM 635 C CA . TRP A 1 81 ? 2.586 2.003 2.203 1.00 87.31 81 TRP A CA 1
ATOM 636 C C . TRP A 1 81 ? 3.971 1.522 1.785 1.00 87.31 81 TRP A C 1
ATOM 638 O O . TRP A 1 81 ? 4.954 2.245 1.890 1.00 87.31 81 TRP A O 1
ATOM 648 N N . LEU A 1 82 ? 4.034 0.292 1.306 1.00 86.19 82 LEU A N 1
ATOM 649 C CA . LEU A 1 82 ? 5.182 -0.368 0.716 1.00 86.19 82 LEU A CA 1
ATOM 650 C C . LEU A 1 82 ? 5.024 -0.258 -0.800 1.00 86.19 82 LEU A C 1
ATOM 652 O O . LEU A 1 82 ? 4.135 -0.887 -1.365 1.00 86.19 82 LEU A O 1
ATOM 656 N N . VAL A 1 83 ? 5.832 0.560 -1.463 1.00 82.94 83 VAL A N 1
ATOM 657 C CA . VAL A 1 83 ? 5.688 0.825 -2.900 1.00 82.94 83 VAL A CA 1
ATOM 658 C C . VAL A 1 83 ? 6.818 0.141 -3.653 1.00 82.94 83 VAL A C 1
ATOM 660 O O . VAL A 1 83 ? 7.965 0.567 -3.576 1.00 82.94 83 VAL A O 1
ATOM 663 N N . ALA A 1 84 ? 6.503 -0.924 -4.379 1.00 82.69 84 ALA A N 1
ATOM 664 C CA . ALA A 1 84 ? 7.417 -1.602 -5.284 1.00 82.69 84 ALA A CA 1
ATOM 665 C C . ALA A 1 84 ? 7.295 -0.983 -6.684 1.00 82.69 84 ALA A C 1
ATOM 667 O O . ALA A 1 84 ? 6.241 -1.074 -7.311 1.00 82.69 84 ALA A O 1
ATOM 668 N N . SER A 1 85 ? 8.369 -0.355 -7.169 1.00 76.75 85 SER A N 1
ATOM 669 C CA . SER A 1 85 ? 8.424 0.284 -8.492 1.00 76.75 85 SER A CA 1
ATOM 670 C C . SER A 1 85 ? 9.621 -0.227 -9.300 1.00 76.75 85 SER A C 1
ATOM 672 O O . SER A 1 85 ? 10.702 -0.372 -8.734 1.00 76.75 85 SER A O 1
ATOM 674 N N . PRO A 1 86 ? 9.488 -0.512 -10.605 1.00 69.81 86 PRO A N 1
ATOM 675 C CA . PRO A 1 86 ? 10.598 -0.968 -11.449 1.00 69.81 86 PRO A CA 1
ATOM 676 C C . PRO A 1 86 ? 11.519 0.143 -11.980 1.00 69.81 86 PRO A C 1
ATOM 678 O O . PRO A 1 86 ? 12.549 -0.176 -12.567 1.00 69.81 86 PRO A O 1
ATOM 681 N N . ARG A 1 87 ? 11.176 1.431 -11.822 1.00 65.44 87 ARG A N 1
ATOM 682 C CA . ARG A 1 87 ? 11.881 2.551 -12.491 1.00 65.44 87 ARG A CA 1
ATOM 683 C C . ARG A 1 87 ? 12.434 3.638 -11.552 1.00 65.44 87 ARG A C 1
ATOM 685 O O . ARG A 1 87 ? 12.785 4.719 -12.013 1.00 65.44 87 ARG A O 1
ATOM 692 N N . GLY A 1 88 ? 12.570 3.348 -10.256 1.00 55.38 88 GLY A N 1
ATOM 693 C CA . GLY A 1 88 ? 13.195 4.252 -9.278 1.00 55.38 88 GLY A CA 1
ATOM 694 C C . GLY A 1 88 ? 12.219 5.039 -8.402 1.00 55.38 88 GLY A C 1
ATOM 695 O O . GLY A 1 88 ? 11.183 5.522 -8.851 1.00 55.38 88 GLY A O 1
ATOM 696 N N . GLY A 1 89 ? 12.560 5.161 -7.114 1.00 53.22 89 GLY A N 1
ATOM 697 C CA . GLY A 1 89 ? 11.682 5.720 -6.077 1.00 53.22 89 GLY A CA 1
ATOM 698 C C . GLY A 1 89 ? 11.655 7.252 -5.958 1.00 53.22 89 GLY A C 1
ATOM 699 O O . GLY A 1 89 ? 10.769 7.782 -5.293 1.00 53.22 89 GLY A O 1
ATOM 700 N N . ILE A 1 90 ? 12.583 7.978 -6.595 1.00 53.06 90 ILE A N 1
ATOM 701 C CA . ILE A 1 90 ? 12.787 9.425 -6.361 1.00 53.06 90 ILE A CA 1
ATOM 702 C C . ILE A 1 90 ? 11.824 10.315 -7.175 1.00 53.06 90 ILE A C 1
ATOM 704 O O . ILE A 1 90 ? 11.351 11.329 -6.671 1.00 53.06 90 ILE A O 1
ATOM 708 N N . TYR A 1 91 ? 11.462 9.944 -8.406 1.00 53.91 91 TYR A N 1
ATOM 709 C CA . TYR A 1 91 ? 10.510 10.740 -9.208 1.00 53.91 91 TYR A CA 1
ATOM 710 C C . TYR A 1 91 ? 9.050 10.498 -8.801 1.00 53.91 91 TYR A C 1
ATOM 712 O O . TYR A 1 91 ? 8.210 11.402 -8.831 1.00 53.91 91 TYR A O 1
ATOM 720 N N . LEU A 1 92 ? 8.766 9.285 -8.322 1.00 57.66 92 LEU A N 1
ATOM 721 C CA . LEU A 1 92 ? 7.496 8.944 -7.692 1.00 57.66 92 LEU A CA 1
ATOM 722 C C . LEU A 1 92 ? 7.283 9.755 -6.400 1.00 57.66 92 LEU A C 1
ATOM 724 O O . LEU A 1 92 ? 6.174 10.215 -6.133 1.00 57.66 92 LEU A O 1
ATOM 728 N N . TYR A 1 93 ? 8.368 9.978 -5.642 1.00 56.91 93 TYR A N 1
ATOM 729 C CA . TYR A 1 93 ? 8.398 10.815 -4.441 1.00 56.91 93 TYR A CA 1
ATOM 730 C C . TYR A 1 93 ? 7.933 12.242 -4.724 1.00 56.91 93 TYR A C 1
ATOM 732 O O . TYR A 1 93 ? 7.070 12.734 -4.007 1.00 56.91 93 TYR A O 1
ATOM 740 N N . GLU A 1 94 ? 8.429 12.911 -5.768 1.00 52.50 94 GLU A N 1
ATOM 741 C CA . GLU A 1 94 ? 7.997 14.289 -6.038 1.00 52.50 94 GLU A CA 1
ATOM 742 C C . GLU A 1 94 ? 6.520 14.355 -6.428 1.00 52.50 94 GLU A C 1
ATOM 744 O O . GLU A 1 94 ? 5.816 15.282 -6.031 1.00 52.50 94 GLU A O 1
ATOM 749 N N . THR A 1 95 ? 6.027 13.351 -7.148 1.00 57.53 95 THR A N 1
ATOM 750 C CA . THR A 1 95 ? 4.639 13.326 -7.619 1.00 57.53 95 THR A CA 1
ATOM 751 C C . THR A 1 95 ? 3.665 13.031 -6.472 1.00 57.53 95 THR A C 1
ATOM 753 O O . THR A 1 95 ? 2.722 13.797 -6.264 1.00 57.53 95 THR A O 1
ATOM 756 N N . ILE A 1 96 ? 3.940 12.011 -5.650 1.00 58.09 96 ILE A N 1
ATOM 757 C CA . ILE A 1 96 ? 3.098 11.639 -4.497 1.00 58.09 96 ILE A CA 1
ATOM 758 C C . ILE A 1 96 ? 3.235 12.668 -3.363 1.00 58.09 96 ILE A C 1
ATOM 760 O O . ILE A 1 96 ? 2.232 13.110 -2.800 1.00 58.09 96 ILE A O 1
ATOM 764 N N . ALA A 1 97 ? 4.459 13.097 -3.031 1.00 51.06 97 ALA A N 1
ATOM 765 C CA . ALA A 1 97 ? 4.714 13.964 -1.881 1.00 51.06 97 ALA A CA 1
ATOM 766 C C . ALA A 1 97 ? 4.426 15.455 -2.135 1.00 51.06 97 ALA A C 1
ATOM 768 O O . ALA A 1 97 ? 4.108 16.148 -1.170 1.00 51.06 97 ALA A O 1
ATOM 769 N N . ARG A 1 98 ? 4.508 15.969 -3.379 1.00 51.56 98 ARG A N 1
ATOM 770 C CA . ARG A 1 98 ? 4.169 17.383 -3.673 1.00 51.56 98 ARG A CA 1
ATOM 771 C C . ARG A 1 98 ? 2.757 17.606 -4.207 1.00 51.56 98 ARG A C 1
ATOM 773 O O . ARG A 1 98 ? 2.226 18.687 -3.968 1.00 51.56 98 ARG A O 1
ATOM 780 N N . ARG A 1 99 ? 2.157 16.665 -4.950 1.00 50.66 99 ARG A N 1
ATOM 781 C CA . ARG A 1 99 ? 0.831 16.887 -5.572 1.00 50.66 99 ARG A CA 1
ATOM 782 C C . ARG A 1 99 ? -0.321 16.200 -4.846 1.00 50.66 99 ARG A C 1
ATOM 784 O O . ARG A 1 99 ? -1.417 16.749 -4.838 1.00 50.66 99 ARG A O 1
ATOM 791 N N . GLU A 1 100 ? -0.089 15.046 -4.221 1.00 47.22 100 GLU A N 1
ATOM 792 C CA . GLU A 1 100 ? -1.159 14.245 -3.593 1.00 47.22 100 GLU A CA 1
ATOM 793 C C . GLU A 1 100 ? -1.114 14.247 -2.059 1.00 47.22 100 GLU A C 1
ATOM 795 O O . GLU A 1 100 ? -2.071 13.857 -1.383 1.00 47.22 100 GLU A O 1
ATOM 800 N N . ASN A 1 101 ? -0.028 14.765 -1.490 1.00 44.19 101 ASN A N 1
ATOM 801 C CA . ASN A 1 101 ? 0.083 15.024 -0.069 1.00 44.19 101 ASN A CA 1
ATOM 802 C C . ASN A 1 101 ? -0.594 16.357 0.251 1.00 44.19 101 ASN A C 1
ATOM 804 O O . ASN A 1 101 ? 0.021 17.404 0.130 1.00 44.19 101 ASN A O 1
ATOM 808 N N . ILE A 1 102 ? -1.869 16.309 0.629 1.00 50.38 102 ILE A N 1
ATOM 809 C CA . ILE A 1 102 ? -2.426 16.976 1.817 1.00 50.38 102 ILE A CA 1
ATOM 810 C C . ILE A 1 102 ? -3.796 16.307 2.029 1.00 50.38 102 ILE A C 1
ATOM 812 O O . ILE A 1 102 ? -4.810 16.724 1.483 1.00 50.38 102 ILE A O 1
ATOM 816 N N . ARG A 1 103 ? -3.818 15.269 2.878 1.00 52.81 103 ARG A N 1
ATOM 817 C CA . ARG A 1 103 ? -5.011 14.666 3.515 1.00 52.81 103 ARG A CA 1
ATOM 818 C C . ARG A 1 103 ? -5.824 13.694 2.647 1.00 52.81 103 ARG A C 1
ATOM 820 O O . ARG A 1 103 ? -6.800 14.072 2.013 1.00 52.81 103 ARG A O 1
ATOM 827 N N . SER A 1 104 ? -5.534 12.395 2.783 1.00 61.31 104 SER A N 1
ATOM 828 C CA . SER A 1 104 ? -6.595 11.379 2.699 1.00 61.31 104 SER A CA 1
ATOM 829 C C . SER A 1 104 ? -7.444 11.484 3.973 1.00 61.31 104 SER A C 1
ATOM 831 O O . SER A 1 104 ? -6.929 11.198 5.059 1.00 61.31 104 SER A O 1
ATOM 833 N N . PRO A 1 105 ? -8.708 11.942 3.908 1.00 65.75 105 PRO A N 1
ATOM 834 C CA . PRO A 1 105 ? -9.534 12.080 5.099 1.00 65.75 105 PRO A CA 1
ATOM 835 C C . PRO A 1 105 ? -9.691 10.716 5.775 1.00 65.75 105 PRO A C 1
ATOM 837 O O . PRO A 1 105 ? -10.146 9.760 5.157 1.00 65.75 105 PRO A O 1
ATOM 840 N N . GLY A 1 106 ? -9.289 10.615 7.041 1.00 75.81 106 GLY A N 1
ATOM 841 C CA . GLY A 1 106 ? -9.405 9.371 7.803 1.00 75.81 106 GLY A CA 1
ATOM 842 C C . GLY A 1 106 ? -8.178 8.454 7.778 1.00 75.81 106 GLY A C 1
ATOM 843 O O . GLY A 1 106 ? -8.183 7.495 8.542 1.00 75.81 106 GLY A O 1
ATOM 844 N N . MET A 1 107 ? -7.108 8.761 7.030 1.00 79.31 107 MET A N 1
ATOM 845 C CA . MET A 1 107 ? -5.880 7.952 7.042 1.00 79.31 107 MET A CA 1
ATOM 846 C C . MET A 1 107 ? -4.600 8.789 7.141 1.00 79.31 107 MET A C 1
ATOM 848 O O . MET A 1 107 ? -4.384 9.720 6.367 1.00 79.31 107 MET A O 1
ATOM 852 N N . ASN A 1 108 ? -3.738 8.432 8.093 1.00 81.00 108 ASN A N 1
ATOM 853 C CA . ASN A 1 108 ? -2.375 8.936 8.203 1.00 81.00 108 ASN A CA 1
ATOM 854 C C . ASN A 1 108 ? -1.420 7.974 7.484 1.00 81.00 108 ASN A C 1
ATOM 856 O O . ASN A 1 108 ? -1.414 6.785 7.799 1.00 81.00 108 ASN A O 1
ATOM 860 N N . ASN A 1 109 ? -0.629 8.472 6.535 1.00 81.19 109 ASN A N 1
ATOM 861 C CA . ASN A 1 109 ? 0.138 7.644 5.607 1.00 81.19 109 ASN A CA 1
ATOM 862 C C . ASN A 1 109 ? 1.643 7.823 5.799 1.00 81.19 109 ASN A C 1
ATOM 864 O O . ASN A 1 109 ? 2.137 8.945 5.845 1.00 81.19 109 ASN A O 1
ATOM 868 N N . ARG A 1 110 ? 2.364 6.704 5.856 1.00 80.12 110 ARG A N 1
ATOM 869 C CA . ARG A 1 110 ? 3.829 6.623 5.781 1.00 80.12 110 ARG A CA 1
ATOM 870 C C . ARG A 1 110 ? 4.215 5.757 4.594 1.00 80.12 110 ARG A C 1
ATOM 872 O O . ARG A 1 110 ? 3.491 4.813 4.295 1.00 80.12 110 ARG A O 1
ATOM 879 N N . PHE A 1 111 ? 5.354 6.031 3.967 1.00 80.44 111 PHE A N 1
ATOM 880 C CA . PHE A 1 111 ? 5.772 5.346 2.743 1.00 80.44 111 PHE A CA 1
ATOM 881 C C . PHE A 1 111 ? 7.189 4.772 2.863 1.00 80.44 111 PHE A C 1
ATOM 883 O O . PHE A 1 111 ? 8.111 5.452 3.315 1.00 80.44 111 PHE A O 1
ATOM 890 N N . LEU A 1 112 ? 7.355 3.528 2.417 1.00 78.06 112 LEU A N 1
ATOM 891 C CA . LEU A 1 112 ? 8.628 2.857 2.162 1.00 78.06 112 LEU A CA 1
ATOM 892 C C . LEU A 1 112 ? 8.635 2.424 0.702 1.00 78.06 112 LEU A C 1
ATOM 894 O O . LEU A 1 112 ? 7.721 1.724 0.267 1.00 78.06 112 LEU A O 1
ATOM 898 N N . ILE A 1 113 ? 9.641 2.845 -0.056 1.00 76.56 113 ILE A N 1
ATOM 899 C CA . ILE A 1 113 ? 9.686 2.615 -1.501 1.00 76.56 113 ILE A CA 1
ATOM 900 C C . ILE A 1 113 ? 10.866 1.706 -1.835 1.00 76.56 113 ILE A C 1
ATOM 902 O O . ILE A 1 113 ? 11.991 1.929 -1.382 1.00 76.56 113 ILE A O 1
ATOM 906 N N . PHE A 1 114 ? 10.585 0.697 -2.653 1.00 74.75 114 PHE A N 1
ATOM 907 C CA . PHE A 1 114 ? 11.513 -0.316 -3.129 1.00 74.75 114 PHE A CA 1
ATOM 908 C C . PHE A 1 114 ? 11.666 -0.152 -4.636 1.00 74.75 114 PHE A C 1
ATOM 910 O O . PHE A 1 114 ? 10.697 -0.327 -5.385 1.00 74.75 114 PHE A O 1
ATOM 917 N N . ASN A 1 115 ? 12.876 0.157 -5.093 1.00 73.81 115 ASN A N 1
ATOM 918 C CA . ASN A 1 115 ? 13.175 0.027 -6.506 1.00 73.81 115 ASN A CA 1
ATOM 919 C C . ASN A 1 115 ? 13.469 -1.447 -6.812 1.00 73.81 115 ASN A C 1
ATOM 921 O O . ASN A 1 115 ? 14.457 -2.026 -6.369 1.00 73.81 115 ASN A O 1
ATOM 925 N N . THR A 1 116 ? 12.570 -2.070 -7.560 1.00 68.44 116 THR A N 1
ATOM 926 C CA . THR A 1 116 ? 12.668 -3.480 -7.952 1.00 68.44 116 THR A CA 1
ATOM 927 C C . THR A 1 116 ? 13.655 -3.718 -9.096 1.00 68.44 116 THR A C 1
ATOM 929 O O . THR A 1 116 ? 13.997 -4.872 -9.345 1.00 68.44 116 THR A O 1
ATOM 932 N N . GLY A 1 117 ? 14.127 -2.656 -9.763 1.00 66.06 117 GLY A N 1
ATOM 933 C CA . GLY A 1 117 ? 15.124 -2.729 -10.834 1.00 66.06 117 GLY A CA 1
ATOM 934 C C . GLY A 1 117 ? 16.577 -2.776 -10.344 1.00 66.06 117 GLY A C 1
ATOM 935 O O . GLY A 1 117 ? 17.375 -3.511 -10.914 1.00 66.06 117 GLY A O 1
ATOM 936 N N . ASP A 1 118 ? 16.921 -2.033 -9.287 1.00 63.97 118 ASP A N 1
ATOM 937 C CA . ASP A 1 118 ? 18.296 -1.923 -8.757 1.00 63.97 118 ASP A CA 1
ATOM 938 C C . ASP A 1 118 ? 18.435 -2.350 -7.279 1.00 63.97 118 ASP A C 1
ATOM 940 O O . ASP A 1 118 ? 19.547 -2.425 -6.759 1.00 63.97 118 ASP A O 1
ATOM 944 N N . GLY A 1 119 ? 17.326 -2.662 -6.597 1.00 60.03 119 GLY A N 1
ATOM 945 C CA . GLY A 1 119 ? 17.319 -3.059 -5.188 1.00 60.03 119 GLY A CA 1
ATOM 946 C C . GLY A 1 119 ? 17.524 -1.905 -4.200 1.00 60.03 119 GLY A C 1
ATOM 947 O O . GLY A 1 119 ? 17.738 -2.162 -3.015 1.00 60.03 119 GLY A O 1
ATOM 948 N N . CYS A 1 120 ? 17.470 -0.644 -4.643 1.00 64.06 120 CYS A N 1
ATOM 949 C CA . CYS A 1 120 ? 17.618 0.512 -3.763 1.00 64.06 120 CYS A CA 1
ATOM 950 C C . CYS A 1 120 ? 16.349 0.786 -2.933 1.00 64.06 120 CYS A C 1
ATOM 952 O O . CYS A 1 120 ? 15.216 0.654 -3.406 1.00 64.06 120 CYS A O 1
ATOM 954 N N . PHE A 1 121 ? 16.555 1.232 -1.689 1.00 62.28 121 PHE A N 1
ATOM 955 C CA . PHE A 1 121 ? 15.496 1.578 -0.737 1.00 62.28 121 PHE A CA 1
ATOM 956 C C . PHE A 1 121 ? 15.481 3.085 -0.481 1.00 62.28 121 PHE A C 1
ATOM 958 O O . PHE A 1 121 ? 16.533 3.708 -0.332 1.00 62.28 121 PHE A O 1
ATOM 965 N N . SER A 1 122 ? 14.286 3.662 -0.367 1.00 63.75 122 SER A N 1
ATOM 966 C CA . SER A 1 122 ? 14.100 5.041 0.087 1.00 63.75 122 SER A CA 1
ATOM 967 C C . SER A 1 122 ? 13.039 5.092 1.184 1.00 63.75 122 SER A C 1
ATOM 969 O O . SER A 1 122 ? 11.926 4.580 1.028 1.00 63.75 122 SER A O 1
ATOM 971 N N . PHE A 1 123 ? 13.403 5.705 2.310 1.00 55.53 123 PHE A N 1
ATOM 972 C CA . PHE A 1 123 ? 12.461 6.113 3.342 1.00 55.53 123 PHE A CA 1
ATOM 973 C C . PHE A 1 123 ? 11.847 7.429 2.858 1.00 55.53 123 PHE A C 1
ATOM 975 O O . PHE A 1 123 ? 12.584 8.389 2.637 1.00 55.53 123 PHE A O 1
ATOM 982 N N . GLY A 1 124 ? 10.535 7.456 2.605 1.00 51.44 124 GLY A N 1
ATOM 983 C CA . GLY A 1 124 ? 9.846 8.667 2.144 1.00 51.44 124 GLY A CA 1
ATOM 984 C C . GLY A 1 124 ? 9.994 9.850 3.122 1.00 51.44 124 GLY A C 1
ATOM 985 O O . GLY A 1 124 ? 10.609 9.707 4.181 1.00 51.44 124 GLY A O 1
ATOM 986 N N . PRO A 1 125 ? 9.427 11.029 2.812 1.00 44.09 125 PRO A N 1
ATOM 987 C CA . PRO A 1 125 ? 9.511 12.168 3.717 1.00 44.09 125 PRO A CA 1
ATOM 988 C C . PRO A 1 125 ? 8.734 11.860 5.007 1.00 44.09 125 PRO A C 1
ATOM 990 O O . PRO A 1 125 ? 7.651 11.268 4.954 1.00 44.09 125 PRO A O 1
ATOM 993 N N . GLY A 1 126 ? 9.338 12.216 6.145 1.00 38.91 126 GLY A N 1
ATOM 994 C CA . GLY A 1 126 ? 8.773 12.058 7.490 1.00 38.91 126 GLY A CA 1
ATOM 995 C C . GLY A 1 126 ? 7.683 13.065 7.819 1.00 38.91 126 GLY A C 1
ATOM 996 O O . GLY A 1 126 ? 7.717 14.180 7.254 1.00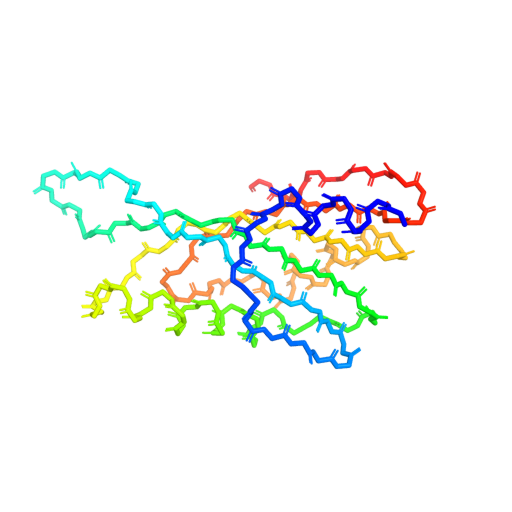 38.91 126 GLY A O 1
#

Secondary structure (DSSP, 8-state):
-HHHHHHHHH--EEEEE-SSEEEEEPPPEE----TT---EEEEEEEEEESSS---HHHHHHHHHHHHHHHH-S--EEEEEEEEEESS-HHHHHHHIIIII-S--TTEEEEEEEEETTT--EEE---

Radius of gyration: 14.48 Å; chains: 1; bounding box: 37×31×43 Å

pLDDT: mean 73.95, std 14.36, range [38.91, 94.0]